Protein AF-A0A3B8Z982-F1 (afdb_monomer)

Sequence (96 aa):
MSFRNQIVSIAALLALASLFVPQQSVAQNSTNPYAIVEGWAKLPGGRVMGAVGKAKVDPDGRHIWAVIRCDAGPDRFGSECVDSDLDPVLKFDPDG

Solvent-accessible surface area (backbone atoms only — not comparable to full-atom values): 6150 Å² total; per-residue (Å²): 115,70,70,65,52,51,54,52,53,52,53,50,51,54,62,56,54,60,74,70,58,81,82,82,82,76,83,84,78,70,91,67,92,74,78,91,68,84,82,40,80,60,46,82,94,74,49,54,78,28,59,72,77,49,76,45,75,36,94,84,75,59,33,37,37,33,33,39,44,26,63,33,60,78,91,38,69,95,55,46,45,78,86,50,86,60,86,29,76,44,77,34,56,86,82,60

pLDDT: mean 89.4, std 7.82, range [58.91, 98.31]

Structure (mmCIF, N/CA/C/O backbone):
data_AF-A0A3B8Z982-F1
#
_entry.id   AF-A0A3B8Z982-F1
#
loop_
_atom_site.group_PDB
_atom_site.id
_atom_site.type_symbol
_atom_site.label_atom_id
_atom_site.label_alt_id
_atom_site.label_comp_id
_atom_site.label_asym_id
_atom_site.label_entity_id
_atom_site.label_seq_id
_atom_site.pdbx_PDB_ins_code
_atom_site.Cartn_x
_atom_site.Cartn_y
_atom_site.Cartn_z
_atom_site.occupancy
_atom_site.B_iso_or_equiv
_atom_site.auth_seq_id
_atom_site.auth_comp_id
_atom_site.auth_asym_id
_atom_site.auth_atom_id
_atom_site.pdbx_PDB_model_num
ATOM 1 N N . MET A 1 1 ? 1.131 -13.927 75.879 1.00 58.91 1 MET A N 1
ATOM 2 C CA . MET A 1 1 ? 1.789 -12.876 75.061 1.00 58.91 1 MET A CA 1
ATOM 3 C C . MET A 1 1 ? 2.401 -13.426 73.770 1.00 58.91 1 MET A C 1
ATOM 5 O O . MET A 1 1 ? 2.188 -12.807 72.739 1.00 58.91 1 MET A O 1
ATOM 9 N N . SER A 1 2 ? 3.050 -14.599 73.782 1.00 70.19 2 SER A N 1
ATOM 10 C CA . SER A 1 2 ? 3.664 -15.216 72.584 1.00 70.19 2 SER A CA 1
ATOM 11 C C . SER A 1 2 ? 2.684 -15.479 71.420 1.00 70.19 2 SER A C 1
ATOM 13 O O . SER A 1 2 ? 2.928 -15.057 70.295 1.00 70.19 2 SER A O 1
ATOM 15 N N . PHE A 1 3 ? 1.511 -16.055 71.706 1.00 72.06 3 PHE A N 1
ATOM 16 C CA . PHE A 1 3 ? 0.541 -16.457 70.674 1.00 72.06 3 PHE A CA 1
ATOM 17 C C . PHE A 1 3 ? -0.058 -15.278 69.884 1.00 72.06 3 PHE A C 1
ATOM 19 O O . PHE A 1 3 ? -0.254 -15.349 68.676 1.00 72.06 3 PHE A O 1
ATOM 26 N N . ARG A 1 4 ? -0.302 -14.146 70.559 1.00 80.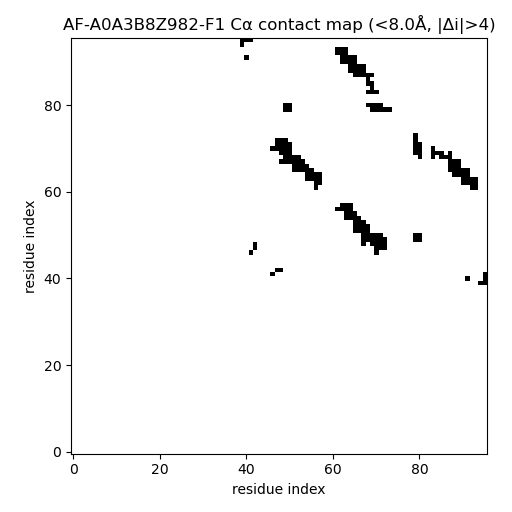69 4 ARG A N 1
ATOM 27 C CA . ARG A 1 4 ? -0.839 -12.931 69.926 1.00 80.69 4 ARG A CA 1
ATOM 28 C C . ARG A 1 4 ? 0.202 -12.252 69.033 1.00 80.69 4 ARG A C 1
ATOM 30 O O . ARG A 1 4 ? -0.153 -11.769 67.966 1.00 80.69 4 ARG A O 1
ATOM 37 N N . ASN A 1 5 ? 1.476 -12.275 69.431 1.00 79.50 5 ASN A N 1
ATOM 38 C CA . ASN A 1 5 ? 2.567 -11.768 68.598 1.00 79.50 5 ASN A CA 1
ATOM 39 C C . ASN A 1 5 ? 2.792 -12.647 67.362 1.00 79.50 5 ASN A C 1
ATOM 41 O O . ASN A 1 5 ? 2.993 -12.106 66.283 1.00 79.50 5 ASN A O 1
ATOM 45 N N . GLN A 1 6 ? 2.682 -13.975 67.487 1.00 84.38 6 GLN A N 1
ATOM 46 C CA . GLN A 1 6 ? 2.789 -14.891 66.345 1.00 84.38 6 GLN A CA 1
ATOM 47 C C . GLN A 1 6 ? 1.710 -14.629 65.289 1.00 84.38 6 GLN A C 1
ATOM 49 O O . GLN A 1 6 ? 2.024 -14.552 64.105 1.00 84.38 6 GLN A O 1
ATOM 54 N N . ILE A 1 7 ? 0.458 -14.421 65.710 1.00 88.56 7 ILE A N 1
ATOM 55 C CA . ILE A 1 7 ? -0.647 -14.099 64.794 1.00 88.56 7 ILE A CA 1
ATOM 56 C C . ILE A 1 7 ? -0.378 -12.783 64.049 1.00 88.56 7 ILE A C 1
ATOM 58 O O . ILE A 1 7 ? -0.557 -12.717 62.835 1.00 88.56 7 ILE A O 1
ATOM 62 N N . VAL A 1 8 ? 0.098 -11.751 64.754 1.00 90.19 8 VAL A N 1
ATOM 63 C CA . VAL A 1 8 ? 0.423 -10.450 64.145 1.00 90.19 8 VAL A CA 1
ATOM 64 C C . VAL A 1 8 ? 1.576 -10.575 63.146 1.00 90.19 8 VAL A C 1
ATOM 66 O O . VAL A 1 8 ? 1.488 -10.037 62.045 1.00 90.19 8 VAL A O 1
ATOM 69 N N . SER A 1 9 ? 2.628 -11.324 63.483 1.00 88.94 9 SER A N 1
ATOM 70 C CA . SER A 1 9 ? 3.761 -11.556 62.580 1.00 88.94 9 SER A CA 1
ATOM 71 C C . SER A 1 9 ? 3.358 -12.325 61.320 1.00 88.94 9 SER A C 1
ATOM 73 O O . SER A 1 9 ? 3.788 -11.967 60.227 1.00 88.94 9 SER A O 1
ATOM 75 N N . ILE A 1 10 ? 2.505 -13.344 61.449 1.00 92.50 10 ILE A N 1
ATOM 76 C CA . ILE A 1 10 ? 2.005 -14.120 60.306 1.00 92.50 10 ILE A CA 1
ATOM 77 C C . ILE A 1 10 ? 1.132 -13.244 59.399 1.00 92.50 10 ILE A C 1
ATOM 79 O O . ILE A 1 10 ? 1.311 -13.256 58.182 1.00 92.50 10 ILE A O 1
ATOM 83 N N . ALA A 1 11 ? 0.229 -12.445 59.974 1.00 93.12 11 ALA A N 1
ATOM 84 C C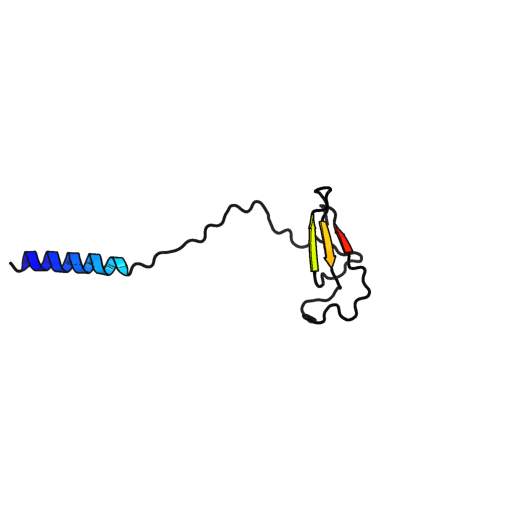A . ALA A 1 11 ? -0.619 -11.535 59.208 1.00 93.12 11 ALA A CA 1
ATOM 85 C C . ALA A 1 11 ? 0.204 -10.482 58.444 1.00 93.12 11 ALA A C 1
ATOM 87 O O . ALA A 1 11 ? -0.074 -10.212 57.276 1.00 93.12 11 ALA A O 1
ATOM 88 N N . ALA A 1 12 ? 1.251 -9.936 59.070 1.00 93.81 12 ALA A N 1
ATOM 89 C CA . ALA A 1 12 ? 2.155 -8.984 58.428 1.00 93.81 12 ALA A CA 1
ATOM 90 C C . ALA A 1 12 ? 2.946 -9.617 57.270 1.00 93.81 12 ALA A C 1
ATOM 92 O O . ALA A 1 12 ? 3.084 -9.002 56.215 1.00 93.81 12 ALA A O 1
ATOM 93 N N . LEU A 1 13 ? 3.419 -10.857 57.433 1.00 94.12 13 LEU A N 1
ATOM 94 C CA . LEU A 1 13 ? 4.121 -11.588 56.373 1.00 94.12 13 LEU A CA 1
ATOM 95 C C . LEU A 1 13 ? 3.208 -11.897 55.182 1.00 94.12 13 LEU A C 1
ATOM 97 O O . LEU A 1 13 ? 3.629 -11.734 54.041 1.00 94.12 13 LEU A O 1
ATOM 101 N N . LEU A 1 14 ? 1.956 -12.287 55.430 1.00 92.62 14 LEU A N 1
ATOM 102 C CA . LEU A 1 14 ? 0.970 -12.527 54.371 1.00 92.62 14 LEU A CA 1
ATOM 103 C C . LEU A 1 14 ? 0.633 -11.246 53.596 1.00 92.62 14 LEU A C 1
ATOM 105 O O . LEU A 1 14 ? 0.553 -11.277 52.369 1.00 92.62 14 LEU A O 1
ATOM 109 N N . ALA A 1 15 ? 0.486 -10.116 54.294 1.00 91.94 15 ALA A N 1
ATOM 110 C CA . ALA A 1 15 ? 0.247 -8.817 53.667 1.00 91.94 15 ALA A CA 1
ATOM 111 C C . ALA A 1 15 ? 1.459 -8.306 52.870 1.00 91.94 15 ALA A C 1
ATOM 113 O O . ALA A 1 15 ? 1.291 -7.628 51.863 1.00 91.94 15 ALA A O 1
ATOM 114 N N . LEU A 1 16 ? 2.681 -8.634 53.294 1.00 92.56 16 LEU A N 1
ATOM 115 C CA . LEU A 1 16 ? 3.889 -8.285 52.547 1.00 92.56 16 LEU A CA 1
ATOM 116 C C . LEU A 1 16 ? 4.068 -9.189 51.318 1.00 92.56 16 LEU A C 1
ATOM 118 O O . LEU A 1 16 ? 4.478 -8.720 50.261 1.00 92.56 16 LEU A O 1
ATOM 122 N N . ALA A 1 17 ? 3.719 -10.473 51.433 1.00 90.75 17 ALA A N 1
ATOM 123 C CA . ALA A 1 17 ? 3.794 -11.438 50.339 1.00 90.75 17 ALA A CA 1
ATOM 124 C C . ALA A 1 17 ? 2.836 -11.106 49.181 1.00 90.75 17 ALA A C 1
ATOM 126 O O . ALA A 1 17 ? 3.173 -11.351 48.023 1.00 90.75 17 ALA A O 1
ATOM 127 N N . SER A 1 18 ? 1.671 -10.510 49.460 1.00 86.25 18 SER A N 1
ATOM 128 C CA . SER A 1 18 ? 0.707 -10.132 48.417 1.00 86.25 18 SER A CA 1
ATOM 129 C C . SER A 1 18 ? 1.209 -9.018 47.488 1.00 86.25 18 SER A C 1
ATOM 131 O O . SER A 1 18 ? 0.741 -8.926 46.355 1.00 86.25 18 SER A O 1
ATOM 133 N N . LEU A 1 19 ? 2.206 -8.229 47.911 1.00 86.44 19 LEU A N 1
ATOM 134 C CA . LEU A 1 19 ? 2.858 -7.215 47.071 1.00 86.44 19 LEU A CA 1
ATOM 135 C C . LEU A 1 19 ? 3.757 -7.818 45.981 1.00 86.44 19 LEU A C 1
ATOM 137 O O . LEU A 1 19 ? 4.105 -7.128 45.028 1.00 86.44 19 LEU A O 1
ATOM 141 N N . PHE A 1 20 ? 4.133 -9.093 46.110 1.00 87.75 20 PHE A N 1
ATOM 142 C CA . PHE A 1 20 ? 4.974 -9.802 45.141 1.00 87.75 20 PHE A CA 1
ATOM 143 C C . PHE A 1 20 ? 4.164 -10.644 44.148 1.00 87.75 20 PHE A C 1
ATOM 145 O O . PHE A 1 20 ? 4.746 -11.394 43.364 1.00 87.75 20 PHE A O 1
ATOM 152 N N . VAL A 1 21 ? 2.830 -10.539 44.160 1.00 87.06 21 VAL A N 1
ATOM 153 C CA . VAL A 1 21 ? 1.989 -11.201 43.15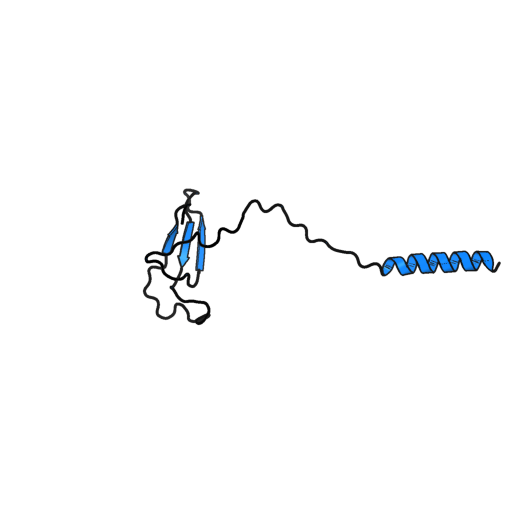9 1.00 87.06 21 VAL A CA 1
ATOM 154 C C . VAL A 1 21 ? 2.139 -10.454 41.829 1.00 87.06 21 VAL A C 1
ATOM 156 O O . VAL A 1 21 ? 1.792 -9.274 41.756 1.00 87.06 21 VAL A O 1
ATOM 159 N N . PRO A 1 22 ? 2.637 -11.100 40.761 1.00 84.12 22 PRO A N 1
ATOM 160 C CA . PRO A 1 22 ? 2.738 -10.456 39.461 1.00 84.12 22 PRO A CA 1
ATOM 161 C C . PRO A 1 22 ? 1.334 -10.136 38.937 1.00 84.12 22 PRO A C 1
ATOM 163 O O . PRO A 1 22 ? 0.501 -11.027 38.770 1.00 84.12 22 PRO A O 1
ATOM 166 N N . GLN A 1 23 ? 1.066 -8.860 38.657 1.00 77.69 23 GLN A N 1
ATOM 167 C CA . GLN A 1 23 ? -0.153 -8.463 37.960 1.00 77.69 23 GLN A CA 1
ATOM 168 C C . GLN A 1 23 ? -0.053 -8.894 36.496 1.00 77.69 23 GLN A C 1
ATOM 170 O O . GLN A 1 23 ? 0.791 -8.406 35.745 1.00 77.69 23 GLN A O 1
ATOM 175 N N . GLN A 1 24 ? -0.916 -9.823 36.087 1.00 78.06 24 GLN A N 1
ATOM 176 C CA . GLN A 1 24 ? -1.040 -10.213 34.689 1.00 78.06 24 GLN A CA 1
ATOM 177 C C . GLN A 1 24 ? -1.822 -9.142 33.928 1.00 78.06 24 GLN A C 1
ATOM 179 O O . GLN A 1 24 ? -3.023 -8.968 34.125 1.00 78.06 24 GLN A O 1
ATOM 184 N N . SER A 1 25 ? -1.132 -8.429 33.045 1.00 75.31 25 SER A N 1
ATOM 185 C CA . SER A 1 25 ? -1.754 -7.528 32.078 1.00 75.31 25 SER A CA 1
ATOM 186 C C . SER A 1 25 ? -2.172 -8.337 30.854 1.00 75.31 25 SER A C 1
ATOM 188 O O . SER A 1 25 ? -1.319 -8.885 30.158 1.00 75.31 25 SER A O 1
ATOM 190 N N . VAL A 1 26 ? -3.470 -8.408 30.567 1.00 75.81 26 VAL A N 1
ATOM 191 C CA . VAL A 1 26 ? -3.961 -8.942 29.290 1.00 75.81 26 VAL A CA 1
A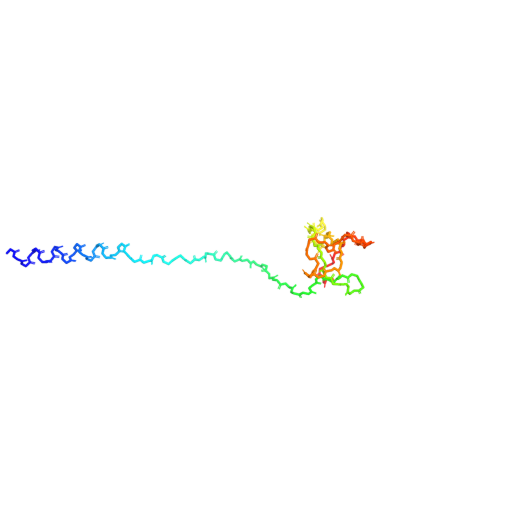TOM 192 C C . VAL A 1 26 ? -4.133 -7.762 28.343 1.00 75.81 26 VAL A C 1
ATOM 194 O O . VAL A 1 26 ? -4.807 -6.790 28.685 1.00 75.81 26 VAL A O 1
ATOM 197 N N . ALA A 1 27 ? -3.508 -7.813 27.167 1.00 77.12 27 ALA A N 1
ATOM 198 C CA . ALA A 1 27 ? -3.733 -6.799 26.144 1.00 77.12 27 ALA A CA 1
ATOM 199 C C . ALA A 1 27 ? -5.223 -6.787 25.761 1.00 77.12 27 ALA A C 1
ATOM 201 O O . ALA A 1 27 ? -5.791 -7.832 25.439 1.00 77.12 27 ALA A O 1
ATOM 202 N N . GLN A 1 28 ? -5.869 -5.617 25.795 1.00 70.44 28 GLN A N 1
ATOM 203 C CA . GLN A 1 28 ? -7.219 -5.484 25.257 1.00 70.44 28 GLN A CA 1
ATOM 204 C C . GLN A 1 28 ? -7.144 -5.537 23.732 1.00 70.44 28 GLN A C 1
ATOM 206 O O . GLN A 1 28 ? -6.742 -4.573 23.085 1.00 70.44 28 GLN A O 1
ATOM 211 N N . ASN A 1 29 ? -7.548 -6.665 23.152 1.00 66.19 29 ASN A N 1
ATOM 212 C CA . ASN A 1 29 ? -7.865 -6.716 21.735 1.00 66.19 29 ASN A CA 1
ATOM 213 C C . ASN A 1 29 ? -9.209 -6.002 21.547 1.00 66.19 29 ASN A C 1
ATOM 215 O O . ASN A 1 29 ? -10.255 -6.552 21.893 1.00 66.19 29 ASN A O 1
ATOM 219 N N . SER A 1 30 ? -9.202 -4.762 21.053 1.00 71.00 30 SER A N 1
ATOM 220 C CA . SER A 1 30 ? -10.437 -4.165 20.540 1.00 71.00 30 SER A CA 1
ATOM 221 C C . SER A 1 30 ? -10.971 -5.074 19.435 1.00 71.00 30 SER A C 1
ATOM 223 O O . SER A 1 30 ? -10.172 -5.568 18.640 1.00 71.00 30 SER A O 1
ATOM 225 N N . THR A 1 31 ? -12.284 -5.288 19.347 1.00 80.88 31 THR A N 1
ATOM 226 C CA . THR A 1 31 ? -12.882 -5.994 18.207 1.00 80.88 31 THR A CA 1
ATOM 227 C C . THR A 1 31 ? -12.530 -5.238 16.926 1.00 80.88 31 THR A C 1
ATOM 229 O O . THR A 1 31 ? -13.158 -4.235 16.604 1.00 80.88 31 THR A O 1
ATOM 232 N N . ASN A 1 32 ? -11.487 -5.682 16.225 1.00 80.25 32 ASN A N 1
ATOM 233 C CA . ASN A 1 32 ? -11.143 -5.181 14.907 1.00 80.25 32 ASN A CA 1
ATOM 234 C C . ASN A 1 32 ? -12.053 -5.907 13.904 1.00 80.25 32 ASN A C 1
ATOM 236 O O . ASN A 1 32 ? -11.905 -7.119 13.748 1.00 80.25 32 ASN A O 1
ATOM 240 N N . PRO A 1 33 ? -13.010 -5.219 13.257 1.00 85.31 33 PRO A N 1
ATOM 241 C CA . PRO A 1 33 ? -13.909 -5.860 12.301 1.00 85.31 33 PRO A CA 1
ATOM 242 C C . PRO A 1 33 ? -13.208 -6.225 10.982 1.00 85.31 33 PRO A C 1
ATOM 244 O O . PRO A 1 33 ? -13.822 -6.867 10.134 1.00 85.31 33 PRO A O 1
ATOM 247 N N . TYR A 1 34 ? -11.953 -5.809 10.785 1.00 85.06 34 TYR A N 1
A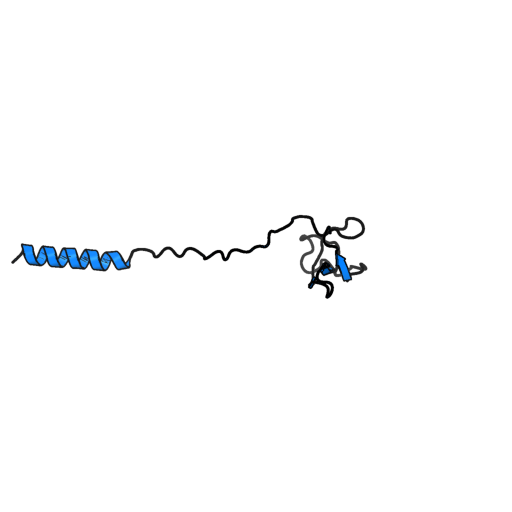TOM 248 C CA . TYR A 1 34 ? -11.182 -6.076 9.578 1.00 85.06 34 TYR A CA 1
ATOM 249 C C . TYR A 1 34 ? -10.347 -7.353 9.707 1.00 85.06 34 TYR A C 1
ATOM 251 O O . TYR A 1 34 ? -9.727 -7.614 10.739 1.00 85.06 34 TYR A O 1
ATOM 259 N N . ALA A 1 35 ? -10.291 -8.114 8.615 1.00 87.00 35 ALA A N 1
ATOM 260 C CA . ALA A 1 35 ? -9.429 -9.277 8.452 1.00 87.00 35 ALA A CA 1
ATOM 261 C C . ALA A 1 35 ? -8.393 -9.022 7.349 1.00 87.00 35 ALA A C 1
ATOM 263 O O . ALA A 1 35 ? -8.635 -8.249 6.421 1.00 87.00 35 ALA A O 1
ATOM 264 N N . ILE A 1 36 ? -7.246 -9.692 7.449 1.00 90.06 36 ILE A N 1
ATOM 265 C CA . ILE A 1 36 ? -6.241 -9.709 6.383 1.00 90.06 36 ILE A CA 1
ATOM 266 C C . ILE A 1 36 ? -6.726 -10.671 5.295 1.00 90.06 36 ILE A C 1
ATOM 268 O O . ILE A 1 36 ? -7.060 -11.819 5.590 1.00 90.06 36 ILE A O 1
ATOM 272 N N . VAL A 1 37 ? -6.754 -10.202 4.048 1.00 90.81 37 VAL A N 1
ATOM 273 C CA . VAL A 1 37 ? -7.040 -11.026 2.867 1.00 90.81 37 VAL A CA 1
ATOM 274 C C . VAL A 1 37 ? -5.749 -11.173 2.073 1.00 90.81 37 VAL A C 1
ATOM 276 O O . VAL A 1 37 ? -5.348 -10.278 1.329 1.00 90.81 37 VAL A O 1
ATOM 279 N N . GLU A 1 38 ? -5.077 -12.301 2.272 1.00 91.62 38 GLU A N 1
ATOM 280 C CA . GLU A 1 38 ? -3.825 -12.610 1.585 1.00 91.62 38 GLU A CA 1
ATOM 281 C C . GLU A 1 38 ? -4.038 -12.714 0.069 1.00 91.62 38 GLU A C 1
ATOM 283 O O . GLU A 1 38 ? -5.006 -13.314 -0.398 1.00 91.62 38 GLU A O 1
ATOM 288 N N . GLY A 1 39 ? -3.123 -12.133 -0.710 1.00 90.44 39 GLY A N 1
ATOM 289 C CA . GLY A 1 39 ? -3.131 -12.236 -2.175 1.00 90.44 39 GLY A CA 1
ATOM 290 C C . GLY A 1 39 ? -4.250 -11.475 -2.899 1.00 90.44 39 GLY A C 1
ATOM 291 O O . GLY A 1 39 ? -4.415 -11.669 -4.101 1.00 90.44 39 GLY A O 1
ATOM 292 N N . TRP A 1 40 ? -5.004 -10.612 -2.208 1.00 93.62 40 TRP A N 1
ATOM 293 C CA . TRP A 1 40 ? -6.045 -9.790 -2.834 1.00 93.62 40 TRP A CA 1
ATOM 294 C C . TRP A 1 40 ? -5.478 -8.851 -3.907 1.00 93.62 40 TRP A C 1
ATOM 296 O O . TRP A 1 40 ? -5.935 -8.878 -5.042 1.00 93.62 40 TRP A O 1
ATOM 306 N N . ALA A 1 41 ? -4.452 -8.061 -3.578 1.00 93.62 41 ALA A N 1
ATOM 307 C CA . ALA A 1 41 ? -3.888 -7.085 -4.509 1.00 93.62 41 ALA A CA 1
ATOM 308 C C . ALA A 1 41 ? -3.113 -7.778 -5.641 1.00 93.62 41 ALA A C 1
ATOM 310 O O . ALA A 1 41 ? -2.015 -8.299 -5.421 1.00 93.62 41 ALA A O 1
ATOM 311 N N . LYS A 1 42 ? -3.658 -7.742 -6.861 1.00 91.94 42 LYS A N 1
ATOM 312 C CA . LYS A 1 42 ? -3.029 -8.318 -8.055 1.00 91.94 42 LYS A CA 1
ATOM 313 C C . LYS A 1 42 ? -2.390 -7.225 -8.895 1.00 91.94 42 LYS A C 1
ATOM 315 O O . LYS A 1 42 ? -3.049 -6.291 -9.339 1.00 91.94 42 LYS A O 1
ATOM 320 N N . LEU A 1 43 ? -1.088 -7.336 -9.140 1.00 93.12 43 LEU A N 1
ATOM 321 C CA . LEU A 1 43 ? -0.406 -6.379 -10.003 1.00 93.12 43 LEU A CA 1
ATOM 322 C C . LEU A 1 43 ? -0.615 -6.712 -11.487 1.00 93.12 43 LEU A C 1
ATOM 324 O O . LEU A 1 43 ? -0.628 -7.892 -11.859 1.00 93.12 43 LEU A O 1
ATOM 328 N N . PRO A 1 44 ? -0.700 -5.689 -12.359 1.00 90.94 44 PRO A N 1
ATOM 329 C CA . PRO A 1 44 ? -0.729 -5.888 -13.802 1.00 90.94 44 PRO A CA 1
ATOM 330 C C . PRO A 1 44 ? 0.424 -6.779 -14.264 1.00 90.94 44 PRO A C 1
ATOM 332 O O . PRO A 1 44 ? 1.566 -6.583 -13.842 1.00 90.94 44 PRO A O 1
ATOM 335 N N . GLY A 1 45 ? 0.113 -7.754 -15.120 1.00 90.06 45 GLY A N 1
ATOM 336 C CA . GLY A 1 45 ? 1.094 -8.701 -15.654 1.00 90.06 45 GLY A CA 1
ATOM 337 C C . GLY A 1 45 ? 1.578 -9.763 -14.662 1.00 90.06 45 GLY A C 1
ATOM 338 O O . GLY A 1 45 ? 2.533 -10.465 -14.971 1.00 90.06 45 GLY A O 1
ATOM 339 N N . GLY A 1 46 ? 0.952 -9.895 -13.484 1.00 89.81 46 GLY A N 1
ATOM 340 C CA . GLY A 1 46 ? 1.352 -10.889 -12.480 1.00 89.81 46 GLY A CA 1
ATOM 341 C C . GLY A 1 46 ? 2.672 -10.557 -11.781 1.00 89.81 46 GLY A C 1
ATOM 342 O O . GLY A 1 46 ? 3.349 -11.457 -11.289 1.00 89.81 46 GLY A O 1
ATOM 343 N N . ARG A 1 47 ? 3.052 -9.273 -11.762 1.00 90.94 47 ARG A N 1
ATOM 344 C CA . ARG A 1 47 ? 4.277 -8.791 -11.114 1.00 90.94 47 ARG A CA 1
ATOM 345 C C . ARG A 1 47 ? 4.286 -9.091 -9.617 1.00 90.94 47 ARG A C 1
ATOM 347 O O . ARG A 1 47 ? 3.243 -9.132 -8.963 1.00 90.94 47 ARG A O 1
ATOM 354 N N . VAL A 1 48 ? 5.491 -9.232 -9.073 1.00 90.06 48 VAL A N 1
ATOM 355 C CA . VAL A 1 48 ? 5.703 -9.359 -7.630 1.00 90.06 48 VAL A CA 1
ATOM 356 C C . VAL A 1 48 ? 5.469 -8.005 -6.965 1.00 90.06 48 VAL A C 1
ATOM 358 O O . VAL A 1 48 ? 5.837 -6.963 -7.503 1.00 90.06 48 VAL A O 1
ATOM 361 N N . MET A 1 49 ? 4.850 -8.016 -5.785 1.00 91.19 49 MET A N 1
ATOM 362 C CA . MET A 1 49 ? 4.674 -6.812 -4.980 1.00 91.19 49 MET A CA 1
ATOM 363 C C . MET A 1 49 ? 6.034 -6.248 -4.556 1.00 91.19 49 MET A C 1
ATOM 365 O O . MET A 1 49 ? 6.726 -6.871 -3.754 1.00 91.19 49 MET A O 1
ATOM 369 N N . GLY A 1 50 ? 6.401 -5.076 -5.080 1.00 91.69 50 GLY A N 1
ATOM 370 C CA . GLY A 1 50 ? 7.573 -4.330 -4.624 1.00 91.69 50 GLY A CA 1
ATOM 371 C C . GLY A 1 50 ? 7.230 -3.276 -3.574 1.00 91.69 50 GLY A C 1
ATOM 372 O O . GLY A 1 50 ? 6.266 -3.398 -2.815 1.00 91.69 50 GLY A O 1
ATOM 373 N N . ALA A 1 51 ? 8.027 -2.210 -3.509 1.00 92.69 51 ALA A N 1
ATOM 374 C CA . ALA A 1 51 ? 7.891 -1.240 -2.430 1.00 92.69 51 ALA A CA 1
ATOM 375 C C . ALA A 1 51 ? 6.633 -0.363 -2.552 1.00 92.69 51 ALA A C 1
ATOM 377 O O . ALA A 1 51 ? 6.518 0.488 -3.444 1.00 92.69 51 ALA A O 1
ATOM 378 N N . VAL A 1 52 ? 5.734 -0.516 -1.578 1.00 93.69 52 VAL A N 1
ATOM 379 C CA . VAL A 1 52 ? 4.512 0.281 -1.430 1.00 93.69 52 VAL A CA 1
ATOM 380 C C . VAL A 1 52 ? 4.832 1.594 -0.714 1.00 93.69 52 VAL A C 1
ATOM 382 O O . VAL A 1 52 ? 5.255 1.603 0.439 1.00 93.69 52 VAL A O 1
ATOM 385 N N . GLY A 1 53 ? 4.632 2.722 -1.394 1.00 92.88 53 GLY A N 1
ATOM 386 C CA . GLY A 1 53 ? 4.836 4.057 -0.828 1.00 92.88 53 GLY A CA 1
ATOM 387 C C . GLY A 1 53 ? 3.624 4.581 -0.057 1.00 92.88 53 GLY A C 1
ATOM 388 O O . GLY A 1 53 ? 3.775 5.211 0.988 1.00 92.88 53 GLY A O 1
ATOM 389 N N . LYS A 1 54 ? 2.410 4.351 -0.574 1.00 95.69 54 LYS A N 1
ATOM 390 C CA . LYS A 1 54 ? 1.156 4.790 0.057 1.00 95.69 54 LYS A CA 1
ATOM 391 C C . LYS A 1 54 ? -0.033 4.021 -0.504 1.00 95.69 54 LYS A C 1
ATOM 393 O O . LYS A 1 54 ? -0.008 3.656 -1.672 1.00 95.69 54 LYS A O 1
ATOM 398 N N . ALA A 1 55 ? -1.084 3.872 0.296 1.00 96.69 55 ALA A N 1
ATOM 399 C CA . ALA A 1 55 ? -2.407 3.461 -0.160 1.00 96.69 55 ALA A CA 1
ATOM 400 C C . ALA A 1 55 ? -3.484 4.412 0.385 1.00 96.69 55 ALA A C 1
ATOM 402 O O . ALA A 1 55 ? -3.299 5.030 1.440 1.00 96.69 55 ALA A O 1
ATOM 403 N N . LYS A 1 56 ? -4.594 4.563 -0.340 1.00 97.94 56 LYS A N 1
ATOM 404 C CA . LYS A 1 56 ? -5.747 5.366 0.076 1.00 97.94 56 LYS A CA 1
ATOM 405 C C . LYS A 1 56 ? -7.038 4.827 -0.537 1.00 97.94 56 LYS A C 1
ATOM 407 O O . LYS A 1 56 ? -7.055 4.472 -1.709 1.00 97.94 56 LYS A O 1
ATOM 412 N N . VAL A 1 57 ? -8.120 4.848 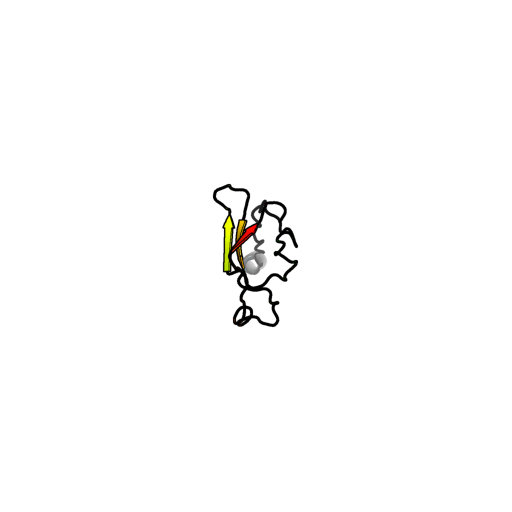0.239 1.00 97.25 57 VAL A N 1
ATOM 413 C CA . VAL A 1 57 ? -9.475 4.626 -0.283 1.00 97.25 57 VAL A CA 1
ATOM 414 C C . VAL A 1 57 ? -9.826 5.755 -1.257 1.00 97.25 57 VAL A C 1
AT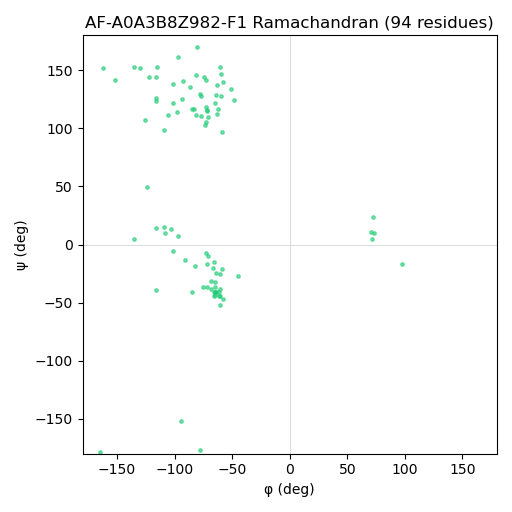OM 416 O O . VAL A 1 57 ? -9.634 6.937 -0.947 1.00 97.25 57 VAL A O 1
ATOM 419 N N . ASP A 1 58 ? -10.284 5.389 -2.448 1.00 98.06 58 ASP A N 1
ATOM 420 C CA . ASP A 1 58 ? -10.796 6.316 -3.453 1.00 98.06 58 ASP A CA 1
ATOM 421 C C . ASP A 1 58 ? -12.008 7.091 -2.890 1.00 98.06 58 ASP A C 1
ATOM 423 O O . ASP A 1 58 ? -12.761 6.543 -2.081 1.00 98.06 58 ASP A O 1
ATOM 427 N N . PRO A 1 59 ? -12.225 8.363 -3.277 1.00 98.31 59 PRO A N 1
ATOM 428 C CA . PRO A 1 59 ? -13.470 9.082 -2.999 1.00 98.31 59 PRO A CA 1
ATOM 429 C C . PRO A 1 59 ? -14.772 8.306 -3.267 1.00 98.31 59 PRO A C 1
ATOM 431 O O . PRO A 1 59 ? -15.774 8.591 -2.617 1.00 98.31 59 PRO A O 1
ATOM 434 N N . ASP A 1 60 ? -14.773 7.335 -4.185 1.00 98.00 60 ASP A N 1
ATOM 435 C CA . ASP A 1 60 ? -15.922 6.456 -4.440 1.00 98.00 60 ASP A CA 1
ATOM 436 C C . ASP A 1 60 ? -16.214 5.429 -3.324 1.00 98.00 60 ASP A C 1
ATOM 438 O O . ASP A 1 60 ? -17.266 4.788 -3.337 1.00 98.00 60 ASP A O 1
ATOM 442 N N . GLY A 1 61 ? -15.313 5.275 -2.348 1.00 97.38 61 GLY A N 1
ATOM 443 C CA . GLY A 1 61 ? -15.468 4.382 -1.199 1.00 97.38 61 GLY A CA 1
ATOM 444 C C . GLY A 1 61 ? -15.354 2.889 -1.520 1.00 97.38 61 GLY A C 1
ATOM 445 O O . GLY A 1 61 ? -15.573 2.069 -0.630 1.00 97.38 61 GLY A O 1
ATOM 446 N N . ARG A 1 62 ? -15.030 2.521 -2.764 1.00 96.69 62 ARG A N 1
ATOM 447 C CA . ARG A 1 62 ? -14.948 1.128 -3.226 1.00 96.69 62 ARG A CA 1
ATOM 448 C C . ARG A 1 62 ? -13.546 0.730 -3.652 1.00 96.69 62 ARG A C 1
ATOM 450 O O . ARG A 1 62 ? -13.135 -0.390 -3.382 1.00 96.69 62 ARG A O 1
ATOM 457 N N . HIS A 1 63 ? -12.828 1.622 -4.318 1.00 97.88 63 HIS A N 1
ATOM 458 C CA . HIS A 1 63 ? -11.516 1.313 -4.873 1.00 97.88 63 HIS A CA 1
ATOM 459 C C . HIS A 1 63 ? -10.387 1.769 -3.955 1.00 97.88 63 HIS A C 1
ATOM 461 O O . HIS A 1 63 ? -10.557 2.657 -3.116 1.00 97.88 63 HIS A O 1
ATOM 467 N N . ILE A 1 64 ? -9.202 1.202 -4.163 1.00 97.62 64 ILE A N 1
ATOM 468 C CA . ILE A 1 64 ? -7.981 1.611 -3.471 1.00 97.62 64 ILE A CA 1
ATOM 469 C C . ILE A 1 64 ? -6.991 2.167 -4.485 1.00 97.62 64 ILE A C 1
ATOM 471 O O . ILE A 1 64 ? -6.623 1.491 -5.439 1.00 97.62 64 ILE A O 1
ATOM 475 N N . TRP A 1 65 ? -6.506 3.381 -4.249 1.00 98.00 65 TRP A N 1
ATOM 476 C CA . TRP A 1 65 ? -5.312 3.896 -4.909 1.00 98.00 65 TRP A CA 1
ATOM 477 C C . TRP A 1 65 ? -4.075 3.472 -4.137 1.00 98.00 65 TRP A C 1
ATOM 479 O O . TRP A 1 65 ? -4.032 3.638 -2.917 1.00 98.00 65 TRP A O 1
ATOM 489 N N . ALA A 1 66 ? -3.042 3.012 -4.833 1.00 97.56 66 ALA A N 1
ATOM 490 C CA . ALA A 1 66 ? -1.738 2.765 -4.242 1.00 97.56 66 ALA A CA 1
ATOM 491 C C . ALA A 1 66 ? -0.602 3.299 -5.114 1.00 97.56 66 ALA A C 1
ATOM 493 O O . ALA A 1 66 ? -0.713 3.385 -6.335 1.00 97.56 66 ALA A O 1
ATOM 494 N N . VAL A 1 67 ? 0.505 3.637 -4.457 1.00 97.19 67 VAL A N 1
ATOM 495 C CA . VAL A 1 67 ? 1.786 3.916 -5.101 1.00 97.19 67 VAL A CA 1
ATOM 496 C C . VAL A 1 67 ? 2.703 2.725 -4.851 1.00 97.19 67 VAL A C 1
ATOM 498 O O . VAL A 1 67 ? 3.105 2.505 -3.709 1.00 97.19 67 VAL A O 1
ATOM 501 N N . ILE A 1 68 ? 3.030 1.969 -5.895 1.00 95.50 68 ILE A N 1
ATOM 502 C CA . ILE A 1 68 ? 3.863 0.761 -5.850 1.00 95.50 68 ILE A CA 1
ATOM 503 C C . ILE A 1 68 ? 4.998 0.953 -6.848 1.00 95.50 68 ILE A C 1
ATOM 505 O O . ILE A 1 68 ? 4.787 0.963 -8.053 1.00 95.50 68 ILE A O 1
ATOM 509 N N . ARG A 1 69 ? 6.206 1.182 -6.336 1.00 94.31 69 ARG A N 1
ATOM 510 C CA . ARG A 1 69 ? 7.289 1.806 -7.111 1.00 94.31 69 ARG A CA 1
ATOM 511 C C . ARG A 1 69 ? 8.062 0.843 -8.020 1.00 94.31 69 ARG A C 1
ATOM 513 O O . ARG A 1 69 ? 8.775 1.306 -8.903 1.00 94.31 69 ARG A O 1
ATOM 520 N N . CYS A 1 70 ? 7.976 -0.462 -7.782 1.00 93.81 70 CYS A N 1
ATOM 521 C CA . CYS A 1 70 ? 8.731 -1.487 -8.505 1.00 93.81 70 CYS A CA 1
ATOM 522 C C . CYS A 1 70 ? 8.149 -2.887 -8.256 1.00 93.81 70 CYS A C 1
ATOM 524 O O . CYS A 1 70 ? 7.169 -3.027 -7.522 1.00 93.81 70 CYS A O 1
ATOM 526 N N . ASP A 1 71 ? 8.769 -3.909 -8.843 1.00 92.69 71 ASP A N 1
ATOM 527 C CA . ASP A 1 71 ? 8.425 -5.330 -8.745 1.00 92.69 71 ASP A CA 1
ATOM 528 C C . ASP A 1 71 ? 9.603 -6.195 -8.259 1.00 92.69 71 ASP A C 1
ATOM 530 O O . ASP A 1 71 ? 9.939 -7.230 -8.831 1.00 92.69 71 ASP A O 1
ATOM 534 N N . ALA A 1 72 ? 10.234 -5.771 -7.166 1.00 89.75 72 ALA A N 1
ATOM 535 C CA . ALA A 1 72 ? 11.366 -6.462 -6.559 1.00 89.75 72 ALA A CA 1
ATOM 536 C C . ALA A 1 72 ? 11.040 -6.968 -5.147 1.00 89.75 72 ALA A C 1
ATOM 538 O O . ALA A 1 72 ? 10.316 -6.323 -4.388 1.00 89.75 72 ALA A O 1
ATOM 539 N N . GLY A 1 73 ? 11.590 -8.135 -4.809 1.00 82.38 73 GLY A N 1
ATOM 540 C CA . GLY A 1 73 ? 11.402 -8.793 -3.523 1.00 82.38 73 GLY A CA 1
ATOM 541 C C . GLY A 1 73 ? 12.250 -8.201 -2.385 1.00 82.38 73 GLY A C 1
ATOM 542 O O . GLY A 1 73 ? 12.985 -7.224 -2.564 1.00 82.38 73 GLY A O 1
ATOM 543 N N . PRO A 1 74 ? 12.167 -8.800 -1.182 1.00 82.44 74 PRO A N 1
ATOM 544 C CA . PRO A 1 74 ? 12.883 -8.327 0.006 1.00 82.44 74 PRO A CA 1
ATOM 545 C C . PRO A 1 74 ? 14.411 -8.452 -0.100 1.00 82.44 74 PRO A C 1
ATOM 547 O O . PRO A 1 74 ? 15.130 -7.835 0.680 1.00 82.44 74 PRO A O 1
ATOM 550 N N . ASP A 1 75 ? 14.922 -9.216 -1.065 1.00 89.69 75 ASP A N 1
ATOM 551 C CA . ASP A 1 75 ? 16.348 -9.384 -1.353 1.00 89.69 75 ASP A CA 1
ATOM 552 C C . ASP A 1 75 ? 17.035 -8.085 -1.803 1.00 89.69 75 ASP A C 1
ATOM 554 O O . ASP A 1 75 ? 18.237 -7.925 -1.592 1.00 89.69 75 ASP A O 1
ATOM 558 N N . ARG A 1 76 ? 16.279 -7.129 -2.359 1.00 88.44 76 ARG A N 1
ATOM 559 C CA . ARG A 1 76 ? 16.792 -5.815 -2.782 1.00 88.44 76 ARG A CA 1
ATOM 560 C C . ARG A 1 76 ? 16.449 -4.670 -1.828 1.00 88.44 76 ARG A C 1
ATOM 562 O O . ARG A 1 76 ? 16.628 -3.512 -2.211 1.00 88.44 76 ARG A O 1
ATOM 569 N N . PHE A 1 77 ? 15.976 -4.962 -0.613 1.00 86.31 77 PHE A N 1
ATOM 570 C CA . PHE A 1 77 ? 15.506 -3.947 0.336 1.00 86.31 77 PHE A CA 1
ATOM 571 C C . PHE A 1 77 ? 16.497 -2.777 0.510 1.00 86.31 77 PHE A C 1
ATOM 573 O O . PHE A 1 77 ? 17.668 -2.970 0.834 1.00 86.31 77 PHE A O 1
ATOM 580 N N . GLY A 1 78 ? 16.013 -1.555 0.290 1.00 87.88 78 GLY A N 1
ATOM 581 C CA . GLY A 1 78 ? 16.772 -0.303 0.262 1.00 87.88 78 GLY A CA 1
ATOM 582 C C . GLY A 1 78 ? 17.168 0.172 -1.144 1.00 87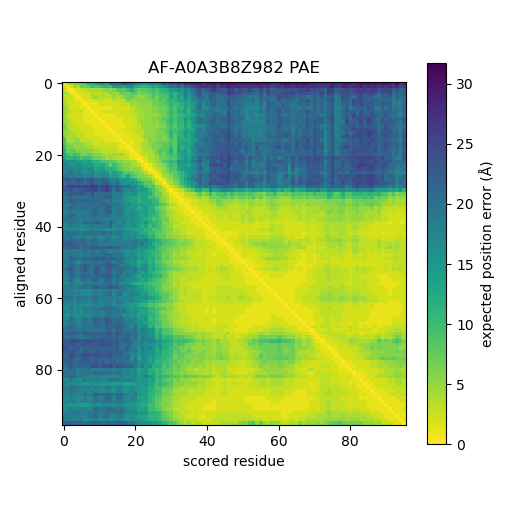.88 78 GLY A C 1
ATOM 583 O O . GLY A 1 78 ? 17.498 1.343 -1.319 1.00 87.88 78 GLY A O 1
ATOM 584 N N . SER A 1 79 ? 17.113 -0.700 -2.151 1.00 91.81 79 SER A N 1
ATOM 585 C CA . SER A 1 79 ? 17.501 -0.419 -3.545 1.00 91.81 79 SER A CA 1
ATOM 586 C C . SER A 1 79 ? 16.497 -0.951 -4.571 1.00 91.81 79 SER A C 1
ATOM 588 O O . SER A 1 79 ? 16.730 -0.873 -5.776 1.00 91.81 79 SER A O 1
ATOM 590 N N . GLU A 1 80 ? 15.377 -1.495 -4.098 1.00 91.81 80 GLU A N 1
ATOM 591 C CA . GLU A 1 80 ? 14.465 -2.328 -4.875 1.00 91.81 80 GLU A CA 1
ATOM 592 C C . GLU A 1 80 ? 13.863 -1.614 -6.091 1.00 91.81 80 GLU A C 1
ATOM 594 O O . GLU A 1 80 ? 13.548 -2.260 -7.084 1.00 91.81 80 GLU A O 1
ATOM 599 N N . CYS A 1 81 ? 13.773 -0.281 -6.050 1.00 93.44 81 CYS A N 1
ATOM 600 C CA . CYS A 1 81 ? 13.177 0.516 -7.119 1.00 93.44 81 CYS A CA 1
ATOM 601 C C . CYS A 1 81 ? 14.151 1.472 -7.830 1.00 93.44 81 CYS A C 1
ATOM 603 O O . CYS A 1 81 ? 13.683 2.380 -8.510 1.00 93.44 81 CYS A O 1
ATOM 605 N N . VAL A 1 82 ? 15.472 1.326 -7.661 1.00 93.38 82 VAL A N 1
ATOM 606 C CA . VAL A 1 82 ? 16.459 2.252 -8.266 1.00 93.38 82 VAL A CA 1
ATOM 607 C C . VAL A 1 82 ? 16.369 2.271 -9.795 1.00 93.38 82 VAL A C 1
ATOM 609 O O . VAL A 1 82 ? 16.461 3.338 -10.393 1.00 93.38 82 VAL A O 1
ATOM 612 N N . ASP A 1 83 ? 16.124 1.111 -10.401 1.00 91.56 83 ASP A N 1
ATOM 613 C CA . ASP A 1 83 ? 16.137 0.919 -11.857 1.00 91.56 83 ASP A CA 1
ATOM 614 C C . ASP A 1 83 ? 14.728 0.702 -12.440 1.00 91.56 83 ASP A C 1
ATOM 616 O O . ASP A 1 83 ? 14.585 0.196 -13.549 1.00 91.56 83 ASP A O 1
ATOM 620 N N . SER A 1 84 ? 13.679 1.014 -11.672 1.00 93.25 84 SER A N 1
ATOM 621 C CA . SER A 1 84 ? 12.293 0.752 -12.073 1.00 93.25 84 SER A CA 1
ATOM 622 C C . SER A 1 84 ? 11.796 1.786 -13.081 1.00 93.25 84 SER A C 1
ATOM 624 O O . SER A 1 84 ? 11.858 2.988 -12.821 1.00 93.25 84 SER A O 1
ATOM 626 N N . ASP A 1 85 ? 11.236 1.312 -14.190 1.00 94.06 85 ASP A N 1
ATOM 627 C CA . ASP A 1 85 ? 10.540 2.104 -15.212 1.00 94.06 85 ASP A CA 1
ATOM 628 C C . ASP A 1 85 ? 9.015 1.879 -15.202 1.00 94.06 85 ASP A C 1
ATOM 630 O O . ASP A 1 85 ? 8.297 2.332 -16.092 1.00 94.06 85 ASP A O 1
ATOM 634 N N . LEU A 1 86 ? 8.511 1.190 -14.176 1.00 93.94 86 LEU A N 1
ATOM 635 C CA . LEU A 1 86 ? 7.109 0.810 -14.045 1.00 93.94 86 LEU A CA 1
ATOM 636 C C . LEU A 1 86 ? 6.219 1.997 -13.666 1.00 93.94 86 LEU A C 1
ATOM 638 O O . LEU A 1 86 ? 6.574 2.802 -12.803 1.00 93.94 86 LEU A O 1
ATOM 642 N N . ASP A 1 87 ? 4.997 2.018 -14.205 1.00 95.00 87 ASP A N 1
ATOM 643 C CA . ASP A 1 87 ? 3.950 2.943 -13.764 1.00 95.00 87 ASP A CA 1
ATOM 644 C C . ASP A 1 87 ? 3.602 2.689 -12.285 1.00 95.00 87 ASP A C 1
ATOM 646 O O . ASP A 1 87 ? 3.099 1.609 -11.941 1.00 95.00 87 ASP A O 1
ATOM 650 N N . PRO A 1 88 ? 3.841 3.661 -11.382 1.00 94.44 88 PRO A N 1
ATOM 651 C CA . PRO A 1 88 ? 3.777 3.386 -9.956 1.00 94.44 88 PRO A CA 1
ATOM 652 C C . PRO A 1 88 ? 2.394 3.633 -9.354 1.00 94.44 88 PRO A C 1
ATOM 654 O O . PRO A 1 88 ? 2.159 3.245 -8.215 1.00 94.44 88 PRO A O 1
ATOM 657 N N . VAL A 1 89 ? 1.488 4.312 -10.061 1.00 96.56 89 VAL A N 1
ATOM 658 C CA . VAL A 1 89 ? 0.161 4.676 -9.544 1.00 96.56 89 VAL A CA 1
ATOM 659 C C . VAL A 1 89 ? -0.863 3.664 -10.034 1.00 96.56 89 VAL A C 1
ATOM 661 O O . VAL A 1 89 ? -1.157 3.590 -11.223 1.00 96.56 89 VAL A O 1
ATOM 664 N N . LEU A 1 90 ? -1.424 2.901 -9.103 1.00 96.38 90 LEU A N 1
ATOM 665 C CA . LEU A 1 90 ? -2.347 1.808 -9.389 1.00 96.38 90 LEU A CA 1
ATOM 666 C C . LEU A 1 90 ? -3.679 2.046 -8.680 1.00 96.38 90 LEU A C 1
ATOM 668 O O . LEU A 1 90 ? -3.708 2.552 -7.556 1.00 96.38 90 LEU A O 1
ATOM 672 N N . LYS A 1 91 ? -4.774 1.657 -9.336 1.00 97.31 91 LYS A N 1
ATOM 673 C CA . LYS A 1 91 ? -6.120 1.614 -8.757 1.00 97.31 91 LYS A CA 1
ATOM 674 C C . LYS A 1 91 ? -6.590 0.162 -8.735 1.00 97.31 91 LYS A C 1
ATOM 676 O O . LYS A 1 91 ? -6.625 -0.467 -9.786 1.00 97.31 91 LYS A O 1
ATOM 681 N N . PHE A 1 92 ? -6.953 -0.331 -7.558 1.00 96.94 92 PHE A N 1
ATOM 682 C CA . PHE A 1 92 ? -7.496 -1.670 -7.338 1.00 96.94 92 PHE A CA 1
ATOM 683 C C . PHE A 1 92 ? -9.009 -1.592 -7.172 1.00 96.94 92 PHE A C 1
ATOM 685 O O . PHE A 1 92 ? -9.519 -0.692 -6.492 1.00 96.94 92 PHE A O 1
ATOM 692 N N . ASP A 1 93 ? -9.714 -2.531 -7.789 1.00 95.75 93 ASP A N 1
ATOM 693 C CA . ASP A 1 93 ? -11.132 -2.760 -7.534 1.00 95.75 93 ASP A CA 1
ATOM 694 C C . ASP A 1 93 ? -11.333 -3.592 -6.252 1.00 95.75 93 ASP A C 1
ATOM 696 O O . ASP A 1 93 ? -10.358 -4.077 -5.680 1.00 95.75 93 ASP A O 1
ATOM 700 N N . PRO A 1 94 ? -12.570 -3.730 -5.742 1.00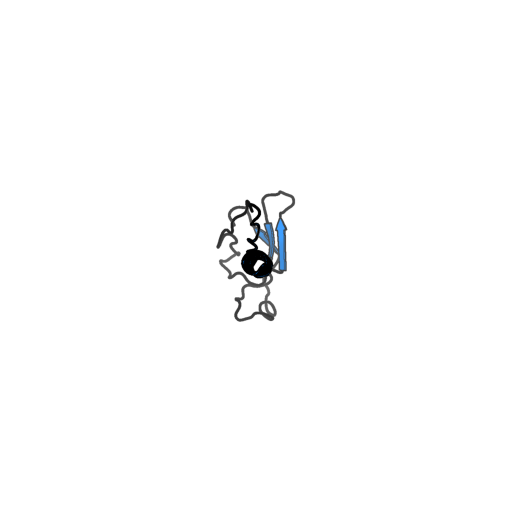 94.06 94 PRO A N 1
ATOM 701 C CA . PRO A 1 94 ? -12.826 -4.507 -4.529 1.00 94.06 94 PRO A CA 1
ATOM 702 C C . PRO A 1 94 ? -12.398 -5.982 -4.580 1.00 94.06 94 PRO A C 1
ATOM 704 O O . PRO A 1 94 ? -12.212 -6.573 -3.519 1.00 94.06 94 PRO A O 1
ATOM 707 N N . ASP A 1 95 ? -12.232 -6.571 -5.765 1.00 91.56 95 ASP A N 1
ATOM 708 C CA . ASP A 1 95 ? -11.888 -7.984 -5.975 1.00 91.56 95 ASP A CA 1
ATOM 709 C C . ASP A 1 95 ? -10.391 -8.195 -6.308 1.00 91.56 95 ASP A C 1
ATOM 711 O O . ASP A 1 95 ? -9.902 -9.337 -6.335 1.00 91.56 95 ASP A O 1
ATOM 715 N N . GLY A 1 96 ? -9.656 -7.091 -6.477 1.00 87.62 96 GLY A N 1
ATOM 716 C CA . GLY A 1 96 ? -8.200 -7.023 -6.540 1.00 87.62 96 GLY A CA 1
ATOM 717 C C . GLY A 1 96 ? -7.635 -7.035 -7.946 1.00 87.62 96 GLY A C 1
ATOM 718 O O . GLY A 1 96 ? -7.694 -8.113 -8.593 1.00 87.62 96 GLY A O 1
#

Radius of gyration: 29.25 Å; Cα contacts (8 Å, |Δi|>4): 100; chains: 1; bounding box: 33×26×91 Å

Foldseek 3Di:
DVVVVVVVVVVVVVVVVVVPPDDDDDDDDDPDVDDDDPPQDADPPRAAQADWPDKDQDPVNFKIKTFGQARADPVCPPCRRVPDPDDGIDIGGNRD

Secondary structure (DSSP, 8-state):
-HHHHHHHHHHHHHHHHGGGS---PPP----------TT--PPGGG-----EEEEEE-TTSS-EEEEE-----GGGTTTTTTT--S--EEEE-TT-

Mean predicted aligned error: 10.3 Å

Nearest PDB structures (foldseek):
  8sht-assembly1_N  TM=4.955E-01  e=7.671E+00  Homo sapiens
  8shp-assembly1_N  TM=5.525E-01  e=9.886E+00  Homo sapiens
  6xyw-assembly1_Aa  TM=2.296E-01  e=6.757E+00  Arabidopsis thaliana